Protein AF-A0AAW9EDI0-F1 (afdb_monomer)

Secondary structure (DSSP, 8-state):
----TTHHHHHHHHHHHHHHHHTSHHHHHHHHHHS-HHHHHHTTTSHHHHHHHHHHHHHHHHHHHHHHTT---------

pLDDT: mean 86.41, std 14.98, range [37.78, 97.5]

Foldseek 3Di:
DPPDPPPLVVLVVCLVCQLVCLPDPVNLVVCCVVDDPVVCCVAVVDPVNSVVVNVVVSVVSVVVSCVVVVVDPPPPDDD

Sequence (79 aa):
DYKLEHFNKMLENFLERLPSIVSSEAFIAEMKRFLPTDVFDRTLAQDKFQVYLQNTLAKLFKTVSNELLGKVTNSEFRM

Solvent-accessible surface area (backbone atoms only — not comparable to full-atom values): 4793 Å² total; per-residue (Å²): 133,85,80,63,77,64,50,70,60,54,51,52,54,48,61,71,44,44,56,61,50,69,70,27,68,69,46,48,54,51,48,60,72,75,38,60,67,72,58,35,59,75,29,76,70,30,71,72,44,44,53,50,49,43,54,49,50,52,51,52,57,50,50,52,50,31,57,77,68,63,66,60,78,86,81,81,86,79,132

Structure (mmCIF, N/CA/C/O backbone):
data_AF-A0AAW9EDI0-F1
#
_entry.id   AF-A0AAW9EDI0-F1
#
loop_
_atom_site.group_PDB
_atom_site.id
_atom_site.type_symbol
_atom_site.label_atom_id
_atom_site.label_alt_id
_atom_site.label_comp_id
_atom_site.label_asym_id
_atom_site.label_entity_id
_atom_site.label_seq_id
_atom_site.pdbx_PDB_ins_code
_atom_site.Cartn_x
_atom_site.Cartn_y
_atom_site.Cartn_z
_atom_site.occupancy
_atom_site.B_iso_or_equiv
_atom_site.auth_seq_id
_atom_site.auth_comp_id
_atom_site.auth_asym_id
_atom_site.auth_atom_id
_atom_site.pdbx_PDB_model_num
ATOM 1 N N . ASP A 1 1 ? 11.438 -16.341 -21.973 1.00 50.59 1 ASP A N 1
ATOM 2 C CA . ASP A 1 1 ? 11.505 -14.889 -22.188 1.00 50.59 1 ASP A CA 1
ATOM 3 C C . ASP A 1 1 ? 10.080 -14.379 -22.355 1.00 50.59 1 ASP A C 1
ATOM 5 O O . ASP A 1 1 ? 9.404 -14.817 -23.279 1.00 50.59 1 ASP A O 1
ATOM 9 N N . TYR A 1 2 ? 9.569 -13.603 -21.396 1.00 59.69 2 TYR A N 1
ATOM 10 C CA . TYR A 1 2 ? 8.144 -13.240 -21.330 1.00 59.69 2 TYR A CA 1
ATOM 11 C C . TYR A 1 2 ? 7.763 -12.075 -22.262 1.00 59.69 2 TYR A C 1
ATOM 13 O O . TYR A 1 2 ? 6.603 -11.679 -22.255 1.00 59.69 2 TYR A O 1
ATOM 21 N N . LYS A 1 3 ? 8.709 -11.549 -23.065 1.00 64.00 3 LYS A N 1
ATOM 22 C CA . LYS A 1 3 ? 8.492 -10.519 -24.108 1.00 64.00 3 LYS A CA 1
ATOM 23 C C . LYS A 1 3 ? 7.535 -9.397 -23.677 1.00 64.00 3 LYS A C 1
ATOM 25 O O . LYS A 1 3 ? 6.646 -8.990 -24.422 1.00 64.00 3 LYS A O 1
ATOM 30 N N . LEU A 1 4 ? 7.692 -8.932 -22.439 1.00 76.31 4 LEU A N 1
ATOM 31 C CA . LEU A 1 4 ? 6.915 -7.823 -21.904 1.00 76.31 4 LEU A CA 1
ATOM 32 C C . LEU A 1 4 ? 7.492 -6.521 -22.453 1.00 76.31 4 LEU A C 1
ATOM 34 O O . LEU A 1 4 ? 8.435 -5.950 -21.904 1.00 76.31 4 LEU A O 1
ATOM 38 N N . GLU A 1 5 ? 6.917 -6.070 -23.562 1.00 82.00 5 GLU A N 1
ATOM 39 C CA . GLU A 1 5 ? 7.179 -4.746 -24.116 1.00 82.00 5 GLU A CA 1
ATOM 40 C C . GLU A 1 5 ? 6.857 -3.668 -23.069 1.00 82.00 5 GLU A C 1
ATOM 42 O O . GLU A 1 5 ? 5.862 -3.745 -22.347 1.00 82.00 5 GLU A O 1
ATOM 47 N N . HIS A 1 6 ? 7.703 -2.642 -22.980 1.00 84.19 6 HIS A N 1
ATOM 48 C CA . HIS A 1 6 ? 7.515 -1.496 -22.079 1.00 84.19 6 HIS A CA 1
ATOM 49 C C . HIS A 1 6 ? 7.379 -1.831 -20.579 1.00 84.19 6 HIS A C 1
ATOM 51 O O . HIS A 1 6 ? 6.782 -1.051 -19.832 1.00 84.19 6 HIS A O 1
ATOM 57 N N . PHE A 1 7 ? 7.982 -2.931 -20.113 1.00 83.75 7 PHE A N 1
ATOM 58 C CA . PHE A 1 7 ? 7.967 -3.348 -18.703 1.00 83.75 7 PHE A CA 1
ATOM 59 C C . PHE A 1 7 ? 8.271 -2.203 -17.718 1.00 83.75 7 PHE A C 1
ATOM 61 O O . PHE A 1 7 ? 7.533 -1.996 -16.757 1.00 83.75 7 PHE A O 1
ATOM 68 N N . ASN A 1 8 ? 9.292 -1.388 -18.003 1.00 84.56 8 ASN A N 1
ATOM 69 C CA . ASN A 1 8 ? 9.680 -0.257 -17.150 1.00 84.56 8 ASN A CA 1
ATOM 70 C C . ASN A 1 8 ? 8.541 0.754 -16.975 1.00 84.56 8 ASN A C 1
ATOM 72 O O . ASN A 1 8 ? 8.290 1.225 -15.871 1.00 84.56 8 ASN A O 1
ATOM 76 N N . LYS A 1 9 ? 7.813 1.042 -18.057 1.00 88.31 9 LYS A N 1
ATOM 77 C CA . LYS A 1 9 ? 6.690 1.983 -18.042 1.00 88.31 9 LYS A CA 1
ATOM 78 C C . LYS A 1 9 ? 5.500 1.418 -17.267 1.00 88.31 9 LYS A C 1
ATOM 80 O O . LYS A 1 9 ? 4.818 2.159 -16.566 1.00 88.31 9 LYS A O 1
ATOM 85 N N . MET A 1 10 ? 5.252 0.111 -17.374 1.00 90.25 10 MET A N 1
ATOM 86 C CA . MET A 1 10 ? 4.222 -0.557 -16.572 1.00 90.25 10 MET A CA 1
ATOM 87 C C . MET A 1 10 ? 4.561 -0.505 -15.080 1.00 90.25 10 MET A C 1
ATOM 89 O O . MET A 1 10 ? 3.680 -0.259 -14.259 1.00 90.25 10 MET A O 1
ATOM 93 N N . LEU A 1 11 ? 5.837 -0.693 -14.741 1.00 89.12 11 LEU A N 1
ATOM 94 C CA . LEU A 1 11 ? 6.330 -0.651 -13.370 1.00 89.12 11 LEU A CA 1
ATOM 95 C C . LEU A 1 11 ? 6.232 0.756 -12.762 1.00 89.12 11 LEU A C 1
ATOM 97 O O . LEU A 1 11 ? 5.778 0.902 -11.630 1.00 89.12 11 LEU A O 1
ATOM 101 N N . GLU A 1 12 ? 6.601 1.791 -13.519 1.00 90.69 12 GLU A N 1
ATOM 102 C CA . GLU A 1 12 ? 6.443 3.193 -13.108 1.00 90.69 12 GLU A CA 1
ATOM 103 C C . GLU A 1 12 ? 4.966 3.556 -12.901 1.00 90.69 12 GLU A C 1
ATOM 105 O O . GLU A 1 12 ? 4.600 4.061 -11.842 1.00 90.69 12 GLU A O 1
ATOM 110 N N . ASN A 1 13 ? 4.093 3.197 -13.848 1.00 93.06 13 ASN A N 1
ATOM 111 C CA . ASN A 1 13 ? 2.648 3.418 -13.730 1.00 93.06 13 ASN A CA 1
ATOM 112 C C . ASN A 1 13 ? 2.056 2.708 -12.499 1.00 93.06 13 ASN A C 1
ATOM 114 O O . ASN A 1 13 ? 1.214 3.259 -11.789 1.00 93.06 13 ASN A O 1
ATOM 118 N N . PHE A 1 14 ? 2.512 1.487 -12.213 1.00 92.00 14 PHE A N 1
ATOM 119 C CA . PHE A 1 14 ? 2.091 0.765 -11.018 1.00 92.00 14 PHE A CA 1
ATOM 120 C C . PHE A 1 14 ? 2.514 1.489 -9.733 1.00 92.00 14 PHE A C 1
ATOM 122 O O . PHE A 1 14 ? 1.689 1.661 -8.835 1.00 92.00 14 PHE A O 1
ATOM 129 N N . LEU A 1 15 ? 3.765 1.953 -9.656 1.00 92.31 15 LEU A N 1
ATOM 130 C CA . LEU A 1 15 ? 4.273 2.714 -8.512 1.00 92.31 15 LEU A CA 1
ATOM 131 C C . LEU A 1 15 ? 3.465 3.996 -8.262 1.00 92.31 15 LEU A C 1
ATOM 133 O O . LEU A 1 15 ? 3.170 4.307 -7.111 1.00 92.31 15 LEU A O 1
ATOM 137 N N . GLU A 1 16 ? 3.064 4.705 -9.319 1.00 93.56 16 GLU A N 1
ATOM 138 C CA . GLU A 1 16 ? 2.227 5.911 -9.218 1.00 93.56 16 GLU A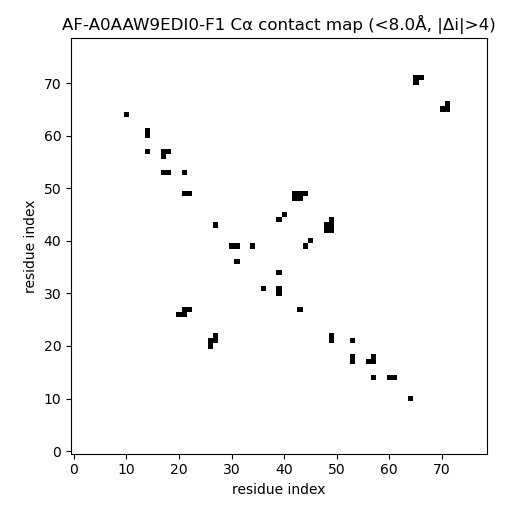 CA 1
ATOM 139 C C . GLU A 1 16 ? 0.823 5.617 -8.673 1.00 93.56 16 GLU A C 1
ATOM 141 O O . GLU A 1 16 ? 0.252 6.417 -7.932 1.00 93.56 16 GLU A O 1
ATOM 146 N N . ARG A 1 17 ? 0.260 4.454 -9.012 1.00 94.88 17 ARG A N 1
ATOM 147 C CA . ARG A 1 17 ? -1.083 4.035 -8.580 1.00 94.88 17 ARG A CA 1
ATOM 148 C C . ARG A 1 17 ? -1.100 3.356 -7.214 1.00 94.88 17 ARG A C 1
ATOM 150 O O . ARG A 1 17 ? -2.165 3.199 -6.626 1.00 94.88 17 ARG A O 1
ATOM 157 N N . LEU A 1 18 ? 0.052 2.946 -6.696 1.00 93.25 18 LEU A N 1
ATOM 158 C CA . LEU A 1 18 ? 0.151 2.200 -5.445 1.00 93.25 18 LEU A CA 1
ATOM 159 C C . LEU A 1 18 ? -0.545 2.898 -4.256 1.00 93.25 18 LEU A C 1
ATOM 161 O O . LEU A 1 18 ? -1.296 2.214 -3.557 1.00 93.25 18 LEU A O 1
ATOM 165 N N . PRO A 1 19 ? -0.397 4.222 -4.029 1.00 91.50 19 PRO A N 1
ATOM 166 C CA . PRO A 1 19 ? -1.066 4.882 -2.909 1.00 91.50 19 PRO A CA 1
ATOM 167 C C . PRO A 1 19 ? -2.593 4.797 -2.989 1.00 91.50 19 PRO A C 1
ATOM 169 O O . PRO A 1 19 ? -3.235 4.535 -1.976 1.00 91.50 19 PRO A O 1
ATOM 172 N N . SER A 1 20 ? -3.170 4.957 -4.187 1.00 93.00 20 SER A N 1
ATOM 173 C CA . SER A 1 20 ? -4.625 4.901 -4.377 1.00 93.00 20 SER A CA 1
ATOM 174 C C . SER A 1 20 ? -5.183 3.485 -4.267 1.00 93.00 20 SER A C 1
ATOM 176 O O . SER A 1 20 ? -6.309 3.303 -3.815 1.00 93.00 20 SER A O 1
ATOM 178 N N . ILE A 1 21 ? -4.395 2.466 -4.626 1.00 94.19 21 ILE A N 1
ATOM 179 C CA . ILE A 1 21 ? -4.766 1.063 -4.409 1.00 94.19 21 ILE A CA 1
ATOM 180 C C . ILE A 1 21 ? -4.839 0.771 -2.908 1.00 94.19 21 ILE A C 1
ATOM 182 O O . ILE A 1 21 ? -5.835 0.224 -2.441 1.00 94.19 21 ILE A O 1
ATOM 186 N N . VAL A 1 22 ? -3.814 1.159 -2.146 1.00 91.94 22 VAL A N 1
ATOM 187 C CA . VAL A 1 22 ? -3.703 0.852 -0.708 1.00 91.94 22 VAL A CA 1
ATOM 188 C C . VAL A 1 22 ? -4.725 1.626 0.135 1.00 91.94 22 VAL A C 1
ATOM 190 O O . VAL A 1 22 ? -5.131 1.143 1.188 1.00 91.94 22 VAL A O 1
ATOM 193 N N . SER A 1 23 ? -5.180 2.796 -0.321 1.00 91.50 23 SER A N 1
ATOM 194 C CA . SER A 1 23 ? -6.269 3.543 0.326 1.00 91.50 23 SER A CA 1
ATOM 195 C C . SER A 1 23 ? -7.668 3.171 -0.176 1.00 91.50 23 SER A C 1
ATOM 197 O O . SER A 1 23 ? -8.657 3.686 0.343 1.00 91.50 23 SER A O 1
ATOM 199 N N . SER A 1 24 ? -7.782 2.292 -1.178 1.00 95.12 24 SER A N 1
ATOM 200 C CA . SER A 1 24 ? -9.079 1.934 -1.752 1.00 95.12 24 SER A CA 1
ATOM 201 C C . SER A 1 24 ? -9.942 1.128 -0.782 1.00 95.12 24 SER A C 1
ATOM 203 O O . SER A 1 24 ? -9.456 0.265 -0.048 1.00 95.12 24 SER A O 1
ATOM 205 N N . GLU A 1 25 ? -11.257 1.339 -0.845 1.00 94.38 25 GLU A N 1
ATOM 206 C CA . GLU A 1 25 ? -12.219 0.562 -0.057 1.00 94.38 25 GLU A CA 1
ATOM 207 C C . GLU A 1 25 ? -12.111 -0.939 -0.332 1.00 94.38 25 GLU A C 1
ATOM 209 O O . GLU A 1 25 ? -12.205 -1.736 0.596 1.00 94.38 25 GLU A O 1
ATOM 214 N N . ALA A 1 26 ? -11.857 -1.326 -1.586 1.00 95.88 26 ALA A N 1
ATOM 215 C CA . ALA A 1 26 ? -11.682 -2.722 -1.970 1.00 95.88 26 ALA A CA 1
ATOM 216 C C . ALA A 1 26 ? -10.483 -3.357 -1.252 1.00 95.88 26 ALA A C 1
ATOM 218 O O . ALA A 1 26 ? -10.617 -4.422 -0.653 1.00 95.88 26 ALA A O 1
ATOM 219 N N . PHE A 1 27 ? -9.327 -2.684 -1.249 1.00 94.94 27 PHE A N 1
ATOM 220 C CA . PHE A 1 27 ? -8.150 -3.165 -0.528 1.00 94.94 27 PHE A CA 1
ATOM 221 C C . PHE A 1 27 ? -8.424 -3.269 0.975 1.00 94.94 27 PHE A C 1
ATOM 223 O O . PHE A 1 27 ? -8.159 -4.304 1.585 1.00 94.94 27 PHE A O 1
ATOM 230 N N . ILE A 1 28 ? -9.010 -2.227 1.570 1.00 95.12 28 ILE A N 1
ATOM 231 C CA . ILE A 1 28 ? -9.323 -2.199 3.001 1.00 95.12 28 ILE A CA 1
ATOM 232 C C . ILE A 1 28 ? -10.330 -3.294 3.380 1.00 95.12 28 IL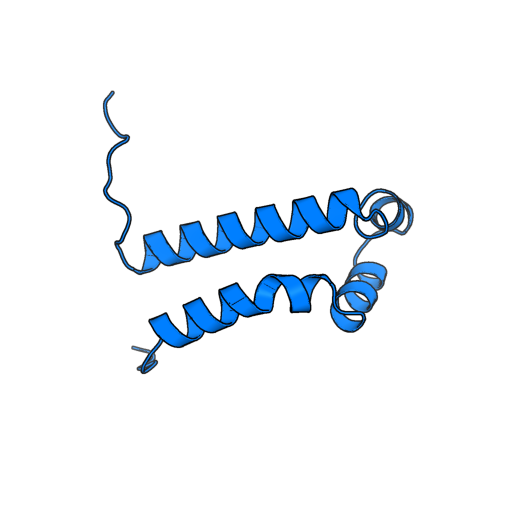E A C 1
ATOM 234 O O . ILE A 1 28 ? -10.171 -3.931 4.422 1.00 95.12 28 ILE A O 1
ATOM 238 N N . ALA A 1 29 ? -11.337 -3.554 2.545 1.00 95.94 29 ALA A N 1
ATOM 239 C CA . ALA A 1 29 ? -12.322 -4.608 2.767 1.00 95.94 29 ALA A CA 1
ATOM 240 C C . ALA A 1 29 ? -11.681 -6.001 2.769 1.00 95.94 29 ALA A C 1
ATOM 242 O O . ALA A 1 29 ? -11.987 -6.807 3.647 1.00 95.94 29 ALA A O 1
ATOM 243 N N . GLU A 1 30 ? -10.758 -6.271 1.844 1.00 96.38 30 GLU A N 1
ATOM 244 C CA . GLU A 1 30 ? -10.010 -7.528 1.852 1.00 96.38 30 GLU A CA 1
ATOM 245 C C . GLU A 1 30 ? -9.094 -7.622 3.078 1.00 96.38 30 GLU A C 1
ATOM 247 O O . GLU A 1 30 ? -9.081 -8.642 3.764 1.00 96.38 30 GLU A O 1
ATOM 252 N N . MET A 1 31 ? -8.392 -6.548 3.446 1.00 95.94 31 MET A N 1
ATOM 253 C CA . MET A 1 31 ? -7.537 -6.567 4.637 1.00 95.94 31 MET A CA 1
ATOM 254 C C . MET A 1 31 ? -8.325 -6.801 5.931 1.00 95.94 31 MET A C 1
ATOM 256 O O . MET A 1 31 ? -7.845 -7.522 6.801 1.00 95.94 31 MET A O 1
ATOM 260 N N . LYS A 1 32 ? -9.554 -6.280 6.045 1.00 95.12 32 LYS A N 1
ATOM 261 C CA . LYS A 1 32 ? -10.460 -6.596 7.165 1.00 95.12 32 LYS A CA 1
ATOM 262 C C . LYS A 1 32 ? -10.821 -8.082 7.249 1.00 95.12 32 LYS A C 1
ATOM 264 O O . LYS A 1 32 ? -11.128 -8.556 8.335 1.00 95.12 32 LYS A O 1
ATOM 269 N N . ARG A 1 33 ? -10.817 -8.811 6.127 1.00 95.12 33 ARG A N 1
ATOM 270 C CA . ARG A 1 33 ? -11.075 -10.263 6.099 1.00 95.12 33 A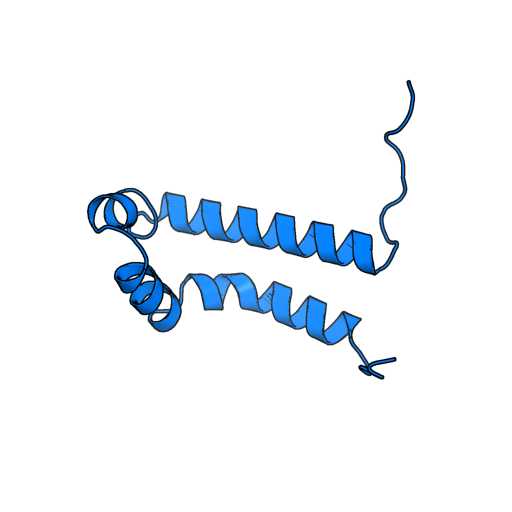RG A CA 1
ATOM 271 C C . ARG A 1 33 ? -9.842 -11.077 6.473 1.00 95.12 33 ARG A C 1
ATOM 273 O O . ARG A 1 33 ? -9.982 -12.139 7.070 1.00 95.12 33 ARG A O 1
ATOM 280 N N . PHE A 1 34 ? -8.654 -10.602 6.101 1.00 95.56 34 PHE A N 1
ATOM 281 C CA . PHE A 1 34 ? -7.399 -11.325 6.319 1.00 95.56 34 PHE A CA 1
ATOM 282 C C . PHE A 1 34 ? -6.740 -11.039 7.669 1.00 95.56 34 PHE A C 1
ATOM 284 O O . PHE A 1 34 ? -5.957 -11.860 8.145 1.00 95.56 34 PHE A O 1
ATOM 291 N N . LEU A 1 35 ? -7.025 -9.891 8.285 1.00 94.94 35 LEU A N 1
ATOM 292 C CA . LEU A 1 35 ? -6.424 -9.493 9.552 1.00 94.94 35 LEU A CA 1
ATOM 293 C C . LEU A 1 35 ? -7.385 -9.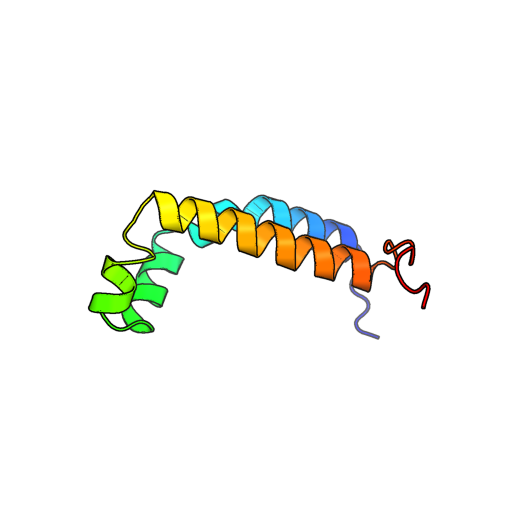720 10.724 1.00 94.94 35 LEU A C 1
ATOM 295 O O . LEU A 1 35 ? -8.577 -9.434 10.603 1.00 94.94 35 LEU A O 1
ATOM 299 N N . PRO A 1 36 ? -6.872 -10.148 11.890 1.00 97.50 36 PRO A N 1
ATOM 300 C CA . PRO A 1 36 ? -7.616 -10.052 13.138 1.00 97.50 36 PRO A CA 1
ATOM 301 C C . PRO A 1 36 ? -8.101 -8.618 13.387 1.00 97.50 36 PRO A C 1
AT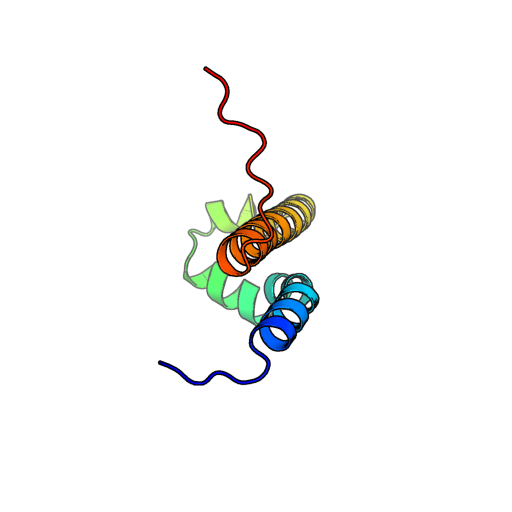OM 303 O O . PRO A 1 36 ? -7.398 -7.653 13.071 1.00 97.50 36 PRO A O 1
ATOM 306 N N . THR A 1 37 ? -9.292 -8.472 13.968 1.00 95.38 37 THR A N 1
ATOM 307 C CA . THR A 1 37 ? -9.932 -7.164 14.184 1.00 95.38 37 THR A CA 1
ATOM 308 C C . THR A 1 37 ? -9.061 -6.216 15.009 1.00 95.38 37 THR A C 1
ATOM 310 O O . THR A 1 37 ? -8.871 -5.069 14.622 1.00 95.38 37 THR A O 1
ATOM 313 N N . ASP A 1 38 ? -8.441 -6.707 16.083 1.00 96.50 38 ASP A N 1
ATOM 314 C CA . AS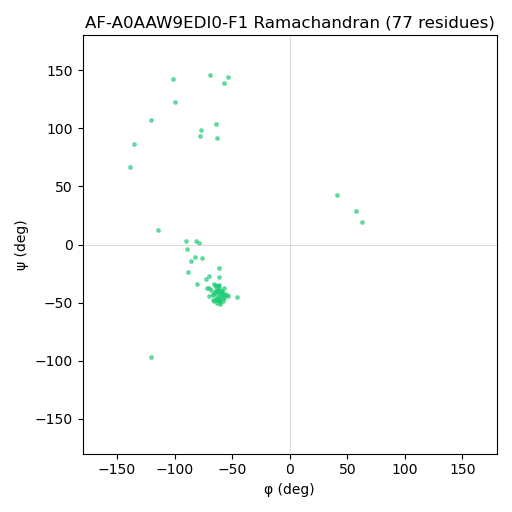P A 1 38 ? -7.546 -5.923 16.941 1.00 96.50 38 ASP A CA 1
ATOM 315 C C . ASP A 1 38 ? -6.302 -5.419 16.189 1.00 96.50 38 ASP A C 1
ATOM 317 O O . ASP A 1 38 ? -5.829 -4.299 16.406 1.00 96.50 38 ASP A O 1
ATOM 321 N N . VAL A 1 39 ? -5.782 -6.232 15.265 1.00 96.25 39 VAL A N 1
ATOM 322 C CA . VAL A 1 39 ? -4.664 -5.858 14.398 1.00 96.25 39 VAL A CA 1
ATOM 323 C C . VAL A 1 39 ? -5.106 -4.806 13.391 1.00 96.25 39 VAL A C 1
ATOM 325 O O . VAL A 1 39 ? -4.381 -3.832 13.193 1.00 96.25 39 VAL A O 1
ATOM 328 N N . PHE A 1 40 ? -6.274 -4.962 12.771 1.00 96.38 40 PHE A N 1
ATOM 329 C CA . PHE A 1 40 ? -6.808 -3.975 11.835 1.00 96.38 40 PHE A CA 1
ATOM 330 C C . PHE A 1 40 ? -7.023 -2.614 12.516 1.00 96.38 40 PHE A C 1
ATOM 332 O O . PHE A 1 40 ? -6.534 -1.593 12.023 1.00 96.38 40 PHE A O 1
ATOM 339 N N . ASP A 1 41 ? -7.667 -2.607 13.684 1.00 96.25 41 ASP A N 1
ATOM 340 C CA . ASP A 1 41 ? -8.037 -1.392 14.415 1.00 96.25 41 ASP A CA 1
ATOM 341 C C . ASP A 1 41 ? -6.816 -0.584 14.874 1.00 96.25 41 ASP A C 1
ATOM 343 O O . ASP A 1 41 ? -6.818 0.648 14.820 1.00 96.25 41 ASP A O 1
ATOM 347 N N . ARG A 1 42 ? -5.731 -1.258 15.274 1.00 96.25 42 ARG A N 1
ATOM 348 C CA . ARG A 1 42 ? -4.473 -0.592 15.661 1.00 96.25 42 ARG A CA 1
ATOM 349 C C . ARG A 1 42 ? -3.573 -0.222 14.473 1.00 96.25 42 ARG A C 1
ATOM 351 O O . ARG A 1 42 ? -2.572 0.462 14.677 1.00 96.25 42 ARG A O 1
ATOM 358 N N . THR A 1 43 ? -3.878 -0.704 13.263 1.00 95.19 43 THR A N 1
ATOM 359 C CA . THR A 1 43 ? -3.065 -0.487 12.055 1.00 95.19 43 THR A CA 1
ATOM 360 C C . THR A 1 43 ? -3.857 0.220 10.959 1.00 95.19 43 THR A C 1
ATOM 362 O O . THR A 1 43 ? -3.948 1.437 10.980 1.00 95.19 43 THR A O 1
ATOM 365 N N . LEU A 1 44 ? -4.434 -0.502 10.000 1.00 93.56 44 LEU A N 1
ATOM 366 C CA . LEU A 1 44 ? -5.078 0.036 8.799 1.00 93.56 44 LEU A CA 1
ATOM 367 C C . LEU A 1 44 ? -6.275 0.956 9.076 1.00 93.56 44 LEU A C 1
ATOM 369 O O . LEU A 1 44 ? -6.613 1.756 8.206 1.00 93.56 44 LEU A O 1
ATOM 373 N N . ALA A 1 45 ? -6.889 0.883 10.260 1.00 92.94 45 ALA A N 1
ATOM 374 C CA . ALA A 1 45 ? -7.908 1.844 10.687 1.00 92.94 45 ALA A CA 1
ATOM 375 C C . ALA A 1 45 ? -7.331 3.207 11.126 1.00 92.94 45 ALA A C 1
ATOM 377 O O . ALA A 1 45 ? -8.088 4.151 11.327 1.00 92.94 45 ALA A O 1
ATOM 378 N N . GLN A 1 46 ? -6.012 3.315 11.302 1.00 95.38 46 GLN A N 1
ATOM 379 C CA . GLN A 1 46 ? -5.330 4.523 11.759 1.00 95.38 46 GLN A CA 1
ATOM 380 C C . GLN A 1 46 ? -4.716 5.281 10.578 1.00 95.38 46 GLN A C 1
ATOM 382 O O . GLN A 1 46 ? -3.824 4.768 9.897 1.00 95.38 46 GLN A O 1
ATOM 387 N N . ASP A 1 47 ? -5.091 6.548 10.401 1.00 93.62 47 ASP A N 1
ATOM 388 C CA . ASP A 1 47 ? -4.608 7.394 9.296 1.00 93.62 47 ASP A CA 1
ATOM 389 C C . ASP A 1 47 ? -3.074 7.463 9.224 1.00 93.62 47 ASP A C 1
ATOM 391 O O . ASP A 1 47 ? -2.467 7.318 8.161 1.00 93.62 47 ASP A O 1
ATOM 395 N N . LYS A 1 48 ? -2.410 7.615 10.379 1.00 94.12 48 LYS A N 1
ATOM 396 C CA . LYS A 1 48 ? -0.939 7.658 10.458 1.00 94.12 48 LYS A CA 1
ATOM 397 C C . LYS A 1 48 ? -0.296 6.363 9.968 1.00 94.12 48 LYS A C 1
ATOM 399 O O . LYS A 1 48 ? 0.761 6.402 9.339 1.00 94.12 48 LYS A O 1
ATOM 404 N N . PHE A 1 49 ? -0.921 5.224 10.256 1.00 94.69 49 PHE A N 1
ATOM 405 C CA . PHE A 1 49 ? -0.422 3.935 9.803 1.00 94.69 49 PHE A CA 1
ATOM 406 C C . PHE A 1 49 ? -0.634 3.765 8.299 1.00 94.69 49 PHE A C 1
ATOM 408 O O . PHE A 1 49 ? 0.252 3.243 7.631 1.00 94.69 49 PHE A O 1
ATOM 415 N N . GLN A 1 50 ? -1.749 4.250 7.741 1.00 92.50 50 GLN A N 1
ATOM 416 C CA . GLN A 1 50 ? -1.953 4.236 6.291 1.00 92.50 50 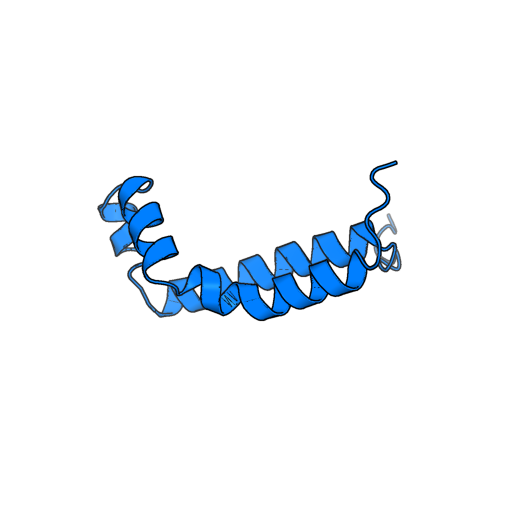GLN A CA 1
ATOM 417 C C . GLN A 1 50 ? -0.868 5.035 5.559 1.00 92.50 50 GLN A C 1
ATOM 419 O O . GLN A 1 50 ? -0.291 4.537 4.594 1.00 92.50 50 GLN A O 1
ATOM 424 N N . VAL A 1 51 ? -0.513 6.224 6.058 1.00 93.81 51 VAL A N 1
ATOM 425 C CA . VAL A 1 51 ? 0.599 7.020 5.507 1.00 93.81 51 VAL A CA 1
ATOM 426 C C . VAL A 1 51 ? 1.928 6.268 5.620 1.00 93.81 51 VAL A C 1
ATOM 428 O O . VAL A 1 51 ? 2.693 6.196 4.656 1.00 93.81 51 VAL A O 1
ATOM 431 N N . TYR A 1 52 ? 2.206 5.667 6.781 1.00 95.12 52 TYR A N 1
ATOM 432 C CA . TYR A 1 52 ? 3.396 4.838 6.978 1.00 95.12 52 TYR A CA 1
ATOM 433 C C . TYR A 1 52 ? 3.452 3.662 5.988 1.00 95.12 52 TYR A C 1
ATOM 435 O O . TYR A 1 52 ? 4.492 3.434 5.364 1.00 95.12 52 TYR A O 1
ATOM 443 N N . LEU A 1 53 ? 2.342 2.944 5.808 1.00 94.50 53 LEU A N 1
ATOM 444 C CA . LEU A 1 53 ? 2.230 1.801 4.909 1.00 94.50 53 LEU A CA 1
ATOM 445 C C . LEU A 1 53 ? 2.468 2.212 3.454 1.00 94.50 53 LEU A C 1
ATOM 447 O O . LEU A 1 53 ? 3.273 1.580 2.774 1.00 94.50 53 LEU A O 1
ATOM 451 N N . GLN A 1 54 ? 1.828 3.289 2.992 1.00 93.44 54 GLN A N 1
ATOM 452 C CA . GLN A 1 54 ? 2.010 3.806 1.633 1.00 93.44 54 GLN A CA 1
ATOM 453 C C . GLN A 1 54 ? 3.477 4.152 1.360 1.00 93.44 54 GLN A C 1
ATOM 455 O O . GLN A 1 54 ? 4.045 3.695 0.368 1.00 93.44 54 GLN A O 1
ATOM 460 N N . ASN A 1 55 ? 4.120 4.885 2.272 1.00 94.31 55 ASN A N 1
ATOM 461 C CA . ASN A 1 55 ? 5.531 5.251 2.148 1.00 94.31 55 ASN A CA 1
ATOM 462 C C . ASN A 1 55 ? 6.452 4.024 2.161 1.00 94.31 55 ASN A C 1
ATOM 464 O O . ASN A 1 55 ? 7.416 3.951 1.397 1.00 94.31 55 ASN A O 1
ATOM 468 N N . THR A 1 56 ? 6.146 3.049 3.017 1.00 95.75 56 THR A N 1
ATOM 469 C CA . THR A 1 56 ? 6.933 1.819 3.154 1.00 95.75 56 THR A CA 1
ATOM 470 C C . THR A 1 56 ? 6.842 0.975 1.890 1.00 95.75 56 THR A C 1
ATOM 472 O O . THR A 1 56 ? 7.872 0.582 1.345 1.00 95.75 56 THR A O 1
ATOM 475 N N . LEU A 1 57 ? 5.633 0.754 1.368 1.00 95.12 57 LEU A N 1
ATOM 476 C CA . LEU A 1 57 ? 5.432 0.005 0.132 1.00 95.12 57 LEU A CA 1
ATOM 477 C C . LEU A 1 57 ? 6.065 0.736 -1.056 1.00 95.12 57 LEU A C 1
ATOM 479 O O . LEU A 1 57 ? 6.834 0.126 -1.792 1.00 95.12 57 LEU A O 1
ATOM 483 N N . ALA A 1 58 ? 5.845 2.046 -1.208 1.00 93.00 58 ALA A N 1
ATOM 484 C CA . ALA A 1 58 ? 6.465 2.820 -2.285 1.00 93.00 58 ALA A CA 1
ATOM 485 C C . ALA A 1 58 ? 7.998 2.703 -2.271 1.00 93.00 58 ALA A C 1
ATOM 487 O O . ALA A 1 58 ? 8.612 2.497 -3.319 1.00 93.00 58 ALA A O 1
ATOM 488 N N . LYS A 1 59 ? 8.624 2.764 -1.087 1.00 94.38 59 LYS A N 1
ATOM 489 C CA . LYS A 1 59 ? 10.070 2.564 -0.936 1.00 94.38 59 LYS A CA 1
ATOM 490 C C . LYS A 1 59 ? 10.493 1.152 -1.348 1.00 94.38 59 LYS A C 1
ATOM 492 O O . LYS A 1 59 ? 11.410 1.026 -2.151 1.00 94.38 59 LYS A O 1
ATOM 497 N N . LEU A 1 60 ? 9.826 0.114 -0.838 1.00 95.19 60 LEU A N 1
ATOM 498 C CA . LEU A 1 60 ? 10.158 -1.284 -1.138 1.00 95.19 60 LEU A CA 1
ATOM 499 C C . LEU A 1 60 ? 10.037 -1.592 -2.635 1.00 95.19 60 LEU A C 1
ATOM 501 O O . LEU A 1 60 ? 10.981 -2.098 -3.237 1.00 95.19 60 LEU A O 1
ATOM 505 N N . PHE A 1 61 ? 8.918 -1.224 -3.262 1.00 93.44 61 PHE A N 1
ATOM 506 C CA . PHE A 1 61 ? 8.713 -1.452 -4.693 1.00 93.44 61 PHE A CA 1
ATOM 507 C C . PHE A 1 61 ? 9.686 -0.634 -5.554 1.00 93.44 61 PHE A C 1
ATOM 509 O O . PHE A 1 61 ? 10.138 -1.120 -6.590 1.00 93.44 61 PHE A O 1
ATOM 516 N N . LYS A 1 62 ? 10.063 0.580 -5.129 1.00 92.06 62 LYS A N 1
ATOM 517 C CA . LYS A 1 62 ? 11.087 1.376 -5.822 1.00 92.06 62 LYS A CA 1
ATOM 518 C C . LYS A 1 62 ? 12.479 0.752 -5.702 1.00 92.06 62 LYS A C 1
ATOM 520 O O . LYS A 1 62 ? 13.212 0.752 -6.686 1.00 92.06 62 LYS A O 1
ATOM 525 N N . THR A 1 63 ? 12.834 0.196 -4.544 1.00 92.19 63 THR A N 1
ATOM 526 C CA . THR A 1 63 ? 14.089 -0.550 -4.367 1.00 92.19 63 THR A CA 1
ATOM 527 C C . THR A 1 63 ? 14.141 -1.752 -5.305 1.00 92.19 63 THR A C 1
ATOM 529 O O . THR A 1 63 ? 15.076 -1.857 -6.092 1.00 92.19 63 THR A O 1
ATOM 532 N N . VAL A 1 64 ? 13.094 -2.583 -5.311 1.00 91.25 64 VAL A N 1
ATOM 533 C CA . VAL A 1 64 ? 13.003 -3.745 -6.210 1.00 91.25 64 VAL A CA 1
ATOM 534 C C . VAL A 1 64 ? 13.058 -3.315 -7.679 1.00 91.25 64 VAL A C 1
ATOM 536 O O . VAL A 1 64 ? 13.772 -3.919 -8.471 1.00 91.25 64 VAL A O 1
ATOM 539 N N . SER A 1 65 ? 12.361 -2.237 -8.050 1.00 89.19 65 SER A N 1
ATOM 540 C CA . SER A 1 65 ? 12.431 -1.659 -9.398 1.00 89.19 65 SER A CA 1
ATOM 541 C C . SER A 1 65 ? 13.861 -1.272 -9.785 1.00 89.19 65 SER A C 1
ATOM 543 O O . SER A 1 65 ? 14.333 -1.620 -10.866 1.00 89.19 65 SER A O 1
ATOM 545 N N . ASN A 1 66 ? 14.593 -0.609 -8.890 1.00 89.81 66 AS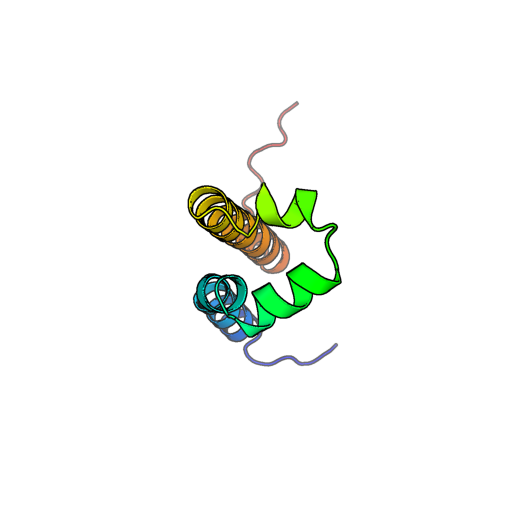N A N 1
ATOM 546 C CA . ASN A 1 66 ? 15.977 -0.226 -9.150 1.00 89.81 66 ASN A CA 1
ATOM 547 C C . ASN A 1 66 ? 16.905 -1.440 -9.292 1.00 89.81 66 ASN A C 1
ATOM 549 O O . ASN A 1 66 ? 17.767 -1.431 -10.169 1.00 89.81 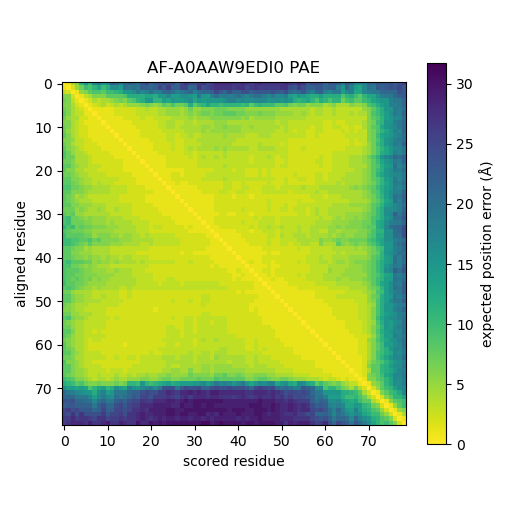66 ASN A O 1
ATOM 553 N N . GLU A 1 67 ? 16.727 -2.467 -8.459 1.00 89.00 67 GLU A N 1
ATOM 554 C CA . GLU A 1 67 ? 17.495 -3.717 -8.519 1.00 89.00 67 GLU A CA 1
ATOM 555 C C . GLU A 1 67 ? 17.239 -4.474 -9.826 1.00 89.00 67 GLU A C 1
ATOM 557 O O . GLU A 1 67 ? 18.188 -4.836 -10.521 1.00 89.00 67 GLU A O 1
ATOM 562 N N . LEU A 1 68 ? 15.971 -4.630 -10.217 1.00 86.31 68 LEU A N 1
ATOM 563 C CA . LEU A 1 68 ? 15.580 -5.301 -11.461 1.00 86.31 68 LEU A CA 1
ATOM 564 C C . LEU A 1 68 ? 16.118 -4.595 -12.711 1.00 86.31 68 LEU A C 1
ATOM 566 O O . LEU A 1 68 ? 16.453 -5.252 -13.694 1.00 86.31 68 LEU A O 1
ATOM 570 N N . LEU A 1 69 ? 16.205 -3.262 -12.683 1.00 84.88 69 LEU A N 1
ATOM 571 C CA . LEU A 1 69 ? 16.695 -2.457 -13.806 1.00 84.88 69 LEU A CA 1
ATOM 572 C C . LEU A 1 69 ? 18.209 -2.216 -13.774 1.00 84.88 69 LEU A C 1
ATOM 574 O O . LEU A 1 69 ? 18.714 -1.464 -14.607 1.00 84.88 69 LEU A O 1
ATOM 578 N N . GLY A 1 70 ? 18.932 -2.795 -12.809 1.00 76.56 70 GLY A N 1
ATOM 579 C CA . GLY A 1 70 ? 20.372 -2.578 -12.651 1.00 76.56 70 GLY A CA 1
ATOM 580 C C . GLY A 1 70 ? 20.747 -1.125 -12.335 1.00 76.56 70 GLY A C 1
ATOM 581 O O . GLY A 1 70 ? 21.891 -0.728 -12.532 1.00 76.56 70 GLY A O 1
ATOM 582 N N . LYS A 1 71 ? 19.799 -0.313 -11.843 1.00 64.25 71 LYS A N 1
ATOM 583 C CA . LYS A 1 71 ? 20.023 1.090 -11.445 1.00 64.25 71 LYS A CA 1
ATOM 584 C C . LYS A 1 71 ? 20.692 1.216 -10.069 1.00 64.25 71 LYS A C 1
ATOM 586 O O . LYS A 1 71 ? 20.910 2.330 -9.597 1.00 64.25 71 LYS A O 1
ATOM 591 N N . VAL A 1 72 ? 21.016 0.100 -9.415 1.00 56.28 72 VAL A N 1
ATOM 592 C CA . VAL A 1 72 ? 21.821 0.087 -8.191 1.00 56.28 72 VAL A CA 1
ATOM 593 C C . VAL A 1 72 ? 23.287 0.291 -8.568 1.00 56.28 72 VAL A C 1
ATOM 595 O O . VAL A 1 72 ? 23.992 -0.646 -8.936 1.00 56.28 72 VAL A O 1
ATOM 598 N N . THR A 1 73 ? 23.776 1.526 -8.447 1.00 52.25 73 THR A N 1
ATOM 599 C CA . THR A 1 73 ? 25.208 1.758 -8.239 1.00 52.25 73 THR A CA 1
ATOM 600 C C . THR A 1 73 ? 25.576 1.142 -6.899 1.00 52.25 73 THR A C 1
ATOM 602 O O . THR A 1 73 ? 25.243 1.673 -5.842 1.00 52.25 73 THR A O 1
ATOM 605 N N . ASN A 1 74 ? 26.219 -0.016 -6.961 1.00 50.91 74 ASN A N 1
ATOM 606 C CA . ASN A 1 74 ? 26.747 -0.747 -5.824 1.00 50.91 74 ASN A CA 1
ATOM 607 C C . ASN A 1 74 ? 27.834 0.117 -5.149 1.00 50.91 74 ASN A C 1
ATOM 609 O O . ASN A 1 74 ? 28.984 0.108 -5.582 1.00 50.91 74 ASN A O 1
ATOM 613 N N . SER A 1 75 ? 27.469 0.940 -4.159 1.00 55.44 75 SER A N 1
ATOM 614 C CA . SER A 1 75 ? 28.422 1.776 -3.409 1.00 55.44 75 SER A CA 1
ATOM 615 C C . SER A 1 75 ? 28.559 1.402 -1.936 1.00 55.44 75 SER A C 1
ATOM 617 O O . SER A 1 75 ? 29.168 2.161 -1.192 1.00 55.44 75 SER A O 1
ATOM 619 N N . GLU A 1 76 ? 28.039 0.255 -1.499 1.00 50.38 76 GLU A N 1
ATOM 620 C CA . GLU A 1 76 ? 28.199 -0.206 -0.113 1.00 50.38 76 GLU A CA 1
ATOM 621 C C . GLU A 1 76 ? 28.478 -1.711 -0.048 1.00 50.38 76 GLU A C 1
ATOM 623 O O . GLU A 1 76 ? 27.703 -2.502 0.467 1.00 50.38 76 GLU A O 1
ATOM 628 N N . PHE A 1 77 ? 29.648 -2.096 -0.554 1.00 48.31 77 PHE A N 1
ATOM 629 C CA . PHE A 1 77 ? 30.437 -3.178 0.033 1.00 48.31 77 PHE A CA 1
ATOM 630 C C . PHE A 1 77 ? 31.896 -2.716 0.085 1.00 48.31 77 PHE A C 1
ATOM 632 O O . PHE A 1 77 ? 32.680 -2.939 -0.836 1.00 48.31 77 PHE A O 1
ATOM 639 N N . ARG A 1 78 ? 32.259 -2.024 1.167 1.00 46.00 78 ARG A N 1
ATOM 640 C CA . ARG A 1 78 ? 33.650 -1.910 1.616 1.00 46.00 78 ARG A CA 1
ATOM 641 C C . ARG A 1 78 ? 33.704 -2.485 3.029 1.00 46.00 78 ARG A C 1
ATOM 643 O O . ARG A 1 78 ? 33.127 -1.895 3.937 1.00 46.00 78 ARG A O 1
ATOM 650 N N . MET A 1 79 ? 34.295 -3.678 3.140 1.00 37.78 79 MET A N 1
ATOM 651 C CA . MET A 1 79 ? 34.775 -4.252 4.403 1.00 37.78 79 MET A CA 1
ATOM 652 C C . MET A 1 79 ? 35.972 -3.454 4.914 1.00 37.78 79 MET A C 1
ATOM 654 O O . MET A 1 79 ? 36.729 -2.943 4.053 1.00 37.78 79 MET A O 1
#

Radius of gyration: 16.45 Å; Cα contacts (8 Å, |Δi|>4): 31; chains: 1; bounding box: 47×22×41 Å

Organism: Klebsiella aerogenes (NCBI:txid548)

Mean predicted aligned error: 7.14 Å